Protein AF-A0A960UN20-F1 (afdb_monomer_lite)

Radius of gyration: 14.51 Å; chains: 1; bounding box: 28×33×44 Å

Sequence (78 aa):
MATAGKKRELNGRQKAAIFLVTLGPDVASEIFKHLREDEIEALTFEMARLDKVTPEDKEAVLLEFNEMMMAQEFITSG

Secondary structure (DSSP, 8-state):
-----------HHHHHHHHHHHH-HHHHHHHHTTS-HHHHHHHHHHHHH-----HHHHHHHHHHHHHHHHHHHHHH--

pLDDT: mean 86.01, std 14.7, range [40.34, 97.75]

Foldseek 3Di:
DDPPPDPPPADPLLLVLLQLVVVDDVVNVVVVVVDDPVSVVSSVVSNVVCPDQDPVNSVVSVVVVVVVVVVVCVVVVD

Structure (mmCIF, N/CA/C/O backbone):
data_AF-A0A960UN20-F1
#
_entry.id   AF-A0A960UN20-F1
#
loop_
_atom_site.group_PDB
_atom_site.id
_atom_site.type_symbol
_atom_site.label_atom_id
_atom_site.label_alt_id
_atom_site.label_comp_id
_atom_site.label_asym_id
_atom_site.label_entity_id
_atom_site.label_seq_id
_atom_site.pdbx_PDB_ins_code
_atom_site.Cartn_x
_atom_site.Cartn_y
_atom_site.Cartn_z
_atom_site.occupancy
_atom_site.B_iso_or_equiv
_atom_site.auth_seq_id
_atom_site.auth_comp_id
_atom_site.auth_asym_id
_atom_site.auth_atom_id
_atom_site.pdbx_PDB_model_num
ATOM 1 N N . MET A 1 1 ? 14.527 3.829 -30.812 1.00 40.34 1 MET A N 1
ATOM 2 C CA . MET A 1 1 ? 13.271 4.414 -30.294 1.00 40.34 1 MET A CA 1
ATOM 3 C C . MET A 1 1 ? 12.872 3.625 -29.059 1.00 40.34 1 MET A C 1
ATOM 5 O O . MET A 1 1 ? 12.342 2.534 -29.198 1.00 40.34 1 MET A O 1
ATOM 9 N N . ALA A 1 2 ? 13.228 4.111 -27.869 1.00 40.59 2 ALA A N 1
ATOM 10 C CA . ALA A 1 2 ? 12.780 3.515 -26.614 1.00 40.59 2 ALA A CA 1
ATOM 11 C C . ALA A 1 2 ? 11.377 4.056 -26.322 1.00 40.59 2 ALA A C 1
ATOM 13 O O . ALA A 1 2 ? 11.185 5.269 -26.241 1.00 40.59 2 ALA A O 1
ATOM 14 N N . THR A 1 3 ? 10.386 3.175 -26.247 1.00 40.94 3 THR A N 1
ATOM 15 C CA . THR A 1 3 ? 9.033 3.529 -25.823 1.00 40.94 3 THR A CA 1
ATOM 16 C C . THR A 1 3 ? 9.102 3.976 -24.368 1.00 40.94 3 THR A C 1
ATOM 18 O O . THR A 1 3 ? 9.281 3.145 -23.481 1.00 40.94 3 THR A O 1
ATOM 21 N N . ALA A 1 4 ? 9.002 5.284 -24.125 1.00 48.53 4 ALA A N 1
ATOM 22 C CA . ALA A 1 4 ? 8.777 5.824 -22.794 1.00 48.53 4 ALA A CA 1
ATOM 23 C C . ALA A 1 4 ? 7.511 5.161 -22.233 1.00 48.53 4 ALA A C 1
ATOM 25 O O . ALA A 1 4 ? 6.416 5.352 -22.768 1.00 48.53 4 ALA A O 1
ATOM 26 N N . GLY A 1 5 ? 7.682 4.301 -21.226 1.00 47.12 5 GLY A N 1
ATOM 27 C CA . GLY A 1 5 ? 6.583 3.623 -20.556 1.00 47.12 5 GLY A CA 1
ATOM 28 C C . GLY A 1 5 ? 5.593 4.665 -20.055 1.00 47.12 5 GLY A C 1
ATOM 29 O O . GLY A 1 5 ? 5.961 5.597 -19.343 1.00 47.12 5 GLY A O 1
ATOM 30 N N . LYS A 1 6 ? 4.339 4.550 -20.488 1.00 47.78 6 LYS A N 1
AT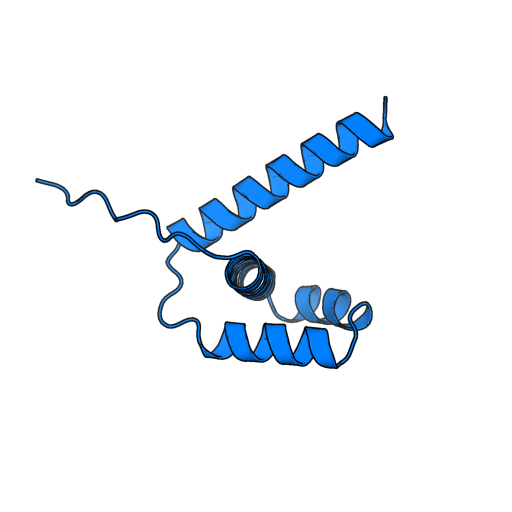OM 31 C CA . LYS A 1 6 ? 3.240 5.398 -20.033 1.00 47.78 6 LYS A CA 1
ATOM 32 C C . LYS A 1 6 ? 3.190 5.281 -18.505 1.00 47.78 6 LYS A C 1
ATOM 34 O O . LYS A 1 6 ? 2.912 4.186 -18.021 1.00 47.78 6 LYS A O 1
ATOM 39 N N . LYS A 1 7 ? 3.491 6.360 -17.761 1.00 56.16 7 LYS A N 1
ATOM 40 C CA . LYS A 1 7 ? 3.290 6.401 -16.301 1.00 56.16 7 LYS A CA 1
ATOM 41 C C . LYS A 1 7 ? 1.858 5.938 -16.049 1.00 56.16 7 LYS A C 1
ATOM 43 O O . LYS A 1 7 ? 0.919 6.588 -16.509 1.00 56.16 7 LYS A O 1
ATOM 48 N N . ARG A 1 8 ? 1.687 4.777 -15.418 1.00 65.75 8 ARG A N 1
ATOM 49 C CA . ARG A 1 8 ? 0.364 4.327 -14.996 1.00 65.75 8 ARG A CA 1
ATOM 50 C C . ARG A 1 8 ? -0.129 5.334 -13.969 1.00 65.75 8 ARG A C 1
ATOM 52 O O . ARG A 1 8 ? 0.516 5.538 -12.946 1.00 65.75 8 ARG A O 1
ATOM 59 N N . GLU A 1 9 ? -1.249 5.985 -14.255 1.00 76.62 9 GLU A N 1
ATOM 60 C CA . GLU A 1 9 ? -1.936 6.781 -13.245 1.00 76.62 9 GLU A CA 1
ATOM 61 C C . GLU A 1 9 ? -2.592 5.818 -12.258 1.00 76.62 9 GLU A C 1
ATOM 63 O O . GLU A 1 9 ? -3.667 5.273 -12.508 1.00 76.62 9 GLU A O 1
ATOM 68 N N . LEU A 1 10 ? -1.879 5.544 -11.167 1.00 86.44 10 LEU A N 1
ATOM 69 C CA . LEU A 1 10 ? -2.371 4.730 -10.066 1.00 86.44 10 LEU A CA 1
ATOM 70 C C . LEU A 1 10 ? -3.297 5.583 -9.201 1.00 86.44 10 LEU A C 1
ATOM 72 O O . LEU A 1 10 ? -2.926 6.677 -8.771 1.00 86.44 10 LEU A O 1
ATOM 76 N N . ASN A 1 11 ? -4.492 5.078 -8.909 1.00 89.56 11 ASN A N 1
ATOM 77 C CA . ASN A 1 11 ? -5.356 5.707 -7.914 1.00 89.56 11 ASN A CA 1
ATOM 78 C C . ASN A 1 11 ? -4.855 5.406 -6.487 1.00 89.56 11 ASN A C 1
ATOM 80 O O . ASN A 1 11 ? -4.070 4.482 -6.276 1.00 89.56 11 ASN A O 1
ATOM 84 N N . GLY A 1 12 ? -5.324 6.156 -5.486 1.00 90.75 12 GLY A N 1
ATOM 85 C CA . GLY A 1 12 ? -4.846 6.009 -4.102 1.00 90.75 12 GLY A CA 1
ATOM 86 C C . GLY A 1 12 ? -4.989 4.592 -3.530 1.00 90.75 12 GLY A C 1
ATOM 87 O O . GLY A 1 12 ? -4.103 4.127 -2.818 1.00 90.75 12 GLY A O 1
ATOM 88 N N . ARG A 1 13 ? -6.051 3.860 -3.896 1.00 91.44 13 ARG A N 1
ATOM 89 C CA . ARG A 1 13 ? -6.269 2.481 -3.431 1.00 91.44 13 ARG A CA 1
ATOM 90 C C . ARG A 1 13 ? -5.283 1.503 -4.073 1.00 91.44 13 ARG A C 1
ATOM 92 O O . ARG A 1 13 ? -4.750 0.639 -3.387 1.00 91.44 13 ARG A O 1
ATOM 99 N N . GLN A 1 14 ? -4.984 1.683 -5.358 1.00 92.19 14 GLN A N 1
ATOM 100 C CA . GLN A 1 14 ? -3.953 0.919 -6.063 1.00 92.19 14 GLN A CA 1
ATOM 101 C C . GLN A 1 14 ? -2.561 1.198 -5.495 1.00 92.19 14 GLN A C 1
ATOM 103 O O . GLN A 1 14 ? -1.790 0.263 -5.294 1.00 92.19 14 GLN A O 1
ATOM 108 N N . LYS A 1 15 ? -2.248 2.463 -5.183 1.00 94.06 15 LYS A N 1
ATOM 109 C CA . LYS A 1 15 ? -0.987 2.829 -4.523 1.00 94.06 15 LYS A CA 1
ATOM 110 C C . LYS A 1 15 ? -0.868 2.174 -3.150 1.00 94.06 15 LYS A C 1
ATOM 112 O O . LYS A 1 15 ? 0.156 1.565 -2.868 1.00 94.06 15 LYS A O 1
ATOM 117 N N . ALA A 1 16 ? -1.924 2.220 -2.335 1.00 94.31 16 ALA A N 1
ATOM 118 C CA . ALA A 1 16 ? -1.951 1.559 -1.030 1.00 94.31 16 ALA A CA 1
ATOM 119 C C . ALA A 1 16 ? -1.765 0.036 -1.150 1.00 94.31 16 ALA A C 1
ATOM 121 O O . ALA A 1 16 ? -0.959 -0.544 -0.428 1.00 94.31 16 ALA A O 1
ATOM 122 N N . ALA A 1 17 ? -2.437 -0.607 -2.107 1.00 94.56 17 ALA A N 1
ATOM 123 C CA . ALA A 1 17 ? -2.267 -2.032 -2.378 1.00 94.56 17 ALA A CA 1
ATOM 124 C C . ALA A 1 17 ? -0.824 -2.375 -2.798 1.00 94.56 17 ALA A C 1
ATOM 126 O O . ALA A 1 17 ? -0.223 -3.295 -2.246 1.00 94.56 17 ALA A O 1
ATOM 127 N N . ILE A 1 18 ? -0.232 -1.612 -3.726 1.00 94.44 18 ILE A N 1
ATOM 128 C CA . ILE A 1 18 ? 1.163 -1.799 -4.164 1.00 94.44 18 ILE A CA 1
ATOM 129 C C . ILE A 1 18 ? 2.139 -1.573 -3.006 1.00 94.44 18 ILE A C 1
ATOM 131 O O . ILE A 1 18 ? 3.093 -2.338 -2.856 1.00 94.44 18 ILE A O 1
ATOM 135 N N . PHE A 1 19 ? 1.897 -0.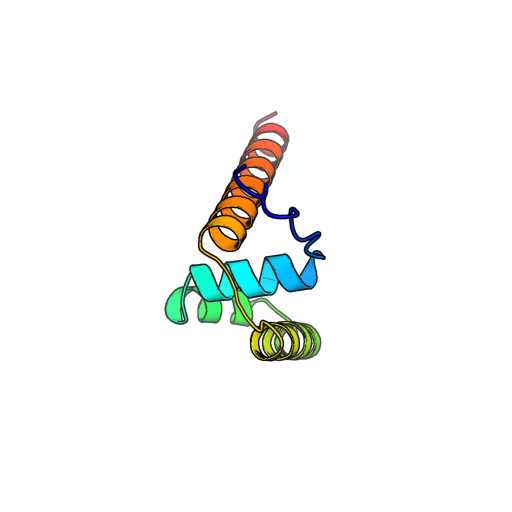562 -2.173 1.00 95.12 19 PHE A N 1
ATOM 136 C CA . PHE A 1 19 ? 2.701 -0.269 -0.991 1.00 95.12 19 PHE A CA 1
ATOM 137 C C . PHE A 1 19 ? 2.702 -1.453 -0.020 1.00 95.12 19 PHE A C 1
ATOM 139 O O . PHE A 1 19 ? 3.764 -1.963 0.324 1.00 95.12 19 PHE A O 1
ATOM 146 N N . LEU A 1 20 ? 1.522 -1.972 0.330 1.00 93.94 20 LEU A N 1
ATOM 147 C CA . LEU A 1 20 ? 1.377 -3.124 1.225 1.00 93.94 20 LEU A CA 1
ATOM 148 C C . LEU A 1 20 ? 2.046 -4.387 0.668 1.00 93.94 20 LEU A C 1
ATOM 150 O O . LEU A 1 20 ? 2.757 -5.077 1.394 1.00 93.94 20 LEU A O 1
ATOM 154 N N . VAL A 1 21 ? 1.888 -4.663 -0.632 1.00 91.88 21 VAL A N 1
ATOM 155 C CA . VAL A 1 21 ? 2.594 -5.772 -1.302 1.00 91.88 21 VAL A CA 1
ATOM 156 C C . VAL A 1 21 ? 4.112 -5.584 -1.237 1.00 91.88 21 VAL A C 1
ATOM 158 O O . VAL A 1 21 ? 4.849 -6.558 -1.094 1.00 91.88 21 VAL A O 1
ATOM 161 N N . THR A 1 22 ? 4.590 -4.346 -1.351 1.00 92.62 22 THR A N 1
ATOM 162 C CA . THR A 1 22 ? 6.024 -4.024 -1.325 1.00 92.62 22 THR A CA 1
ATOM 163 C C . THR A 1 22 ? 6.625 -4.179 0.070 1.00 92.62 22 THR A C 1
ATOM 165 O O . THR A 1 22 ? 7.759 -4.635 0.183 1.00 92.62 22 THR A O 1
ATOM 168 N N . LEU A 1 23 ? 5.866 -3.861 1.121 1.00 92.12 23 LEU A N 1
ATOM 169 C CA . LEU A 1 23 ? 6.280 -4.050 2.514 1.00 92.12 23 LEU A CA 1
ATOM 170 C C . LEU A 1 23 ? 6.308 -5.522 2.949 1.00 92.12 23 LEU A C 1
ATOM 172 O O . LEU A 1 23 ? 7.026 -5.878 3.883 1.00 92.12 23 LEU A O 1
ATOM 176 N N . GLY A 1 24 ? 5.548 -6.378 2.267 1.00 91.44 24 GLY A N 1
ATOM 177 C CA . GLY A 1 24 ? 5.454 -7.796 2.583 1.00 91.44 24 GLY A CA 1
ATOM 178 C C . GLY A 1 24 ? 4.470 -8.107 3.718 1.00 91.44 24 GLY A C 1
ATOM 179 O O . GLY A 1 24 ? 3.932 -7.208 4.369 1.00 91.44 24 GLY A O 1
ATOM 180 N N . PRO A 1 25 ? 4.198 -9.404 3.942 1.00 91.44 25 PRO A N 1
ATOM 181 C CA . PRO A 1 25 ? 3.086 -9.861 4.772 1.00 91.44 25 PRO A CA 1
ATOM 182 C C . PRO A 1 25 ? 3.235 -9.484 6.247 1.00 91.44 25 PRO A C 1
ATOM 184 O O . PRO A 1 25 ? 2.243 -9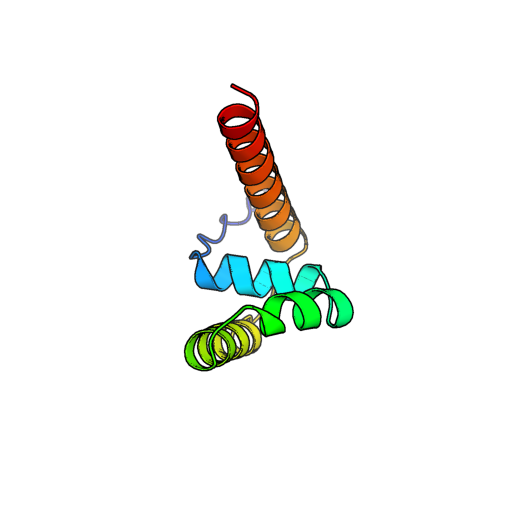.118 6.871 1.00 91.44 25 PRO A O 1
ATOM 187 N N . ASP A 1 26 ? 4.454 -9.523 6.788 1.00 94.25 26 ASP A N 1
ATOM 188 C CA . ASP A 1 26 ? 4.693 -9.260 8.209 1.00 94.25 26 ASP A CA 1
ATOM 189 C C . ASP A 1 26 ? 4.302 -7.822 8.565 1.00 94.25 26 ASP A C 1
ATOM 191 O O . ASP A 1 26 ? 3.460 -7.592 9.430 1.00 94.25 26 ASP A O 1
ATOM 195 N N . VAL A 1 27 ? 4.829 -6.848 7.820 1.00 94.69 27 VAL A N 1
ATOM 196 C CA . VAL A 1 27 ? 4.553 -5.423 8.049 1.00 94.69 27 VAL A CA 1
ATOM 197 C C . VAL A 1 27 ? 3.117 -5.065 7.661 1.00 94.69 27 VAL A C 1
ATOM 199 O O . VAL A 1 27 ? 2.448 -4.331 8.388 1.00 94.69 27 VAL A O 1
ATOM 202 N N . ALA A 1 28 ? 2.607 -5.602 6.547 1.00 93.94 28 ALA A N 1
ATOM 203 C CA . ALA A 1 28 ? 1.225 -5.368 6.133 1.00 93.94 28 ALA A CA 1
ATOM 204 C C . ALA A 1 28 ? 0.217 -5.867 7.182 1.00 93.94 28 ALA A C 1
ATOM 206 O O . ALA A 1 28 ? -0.798 -5.211 7.409 1.00 93.94 28 ALA A O 1
ATOM 207 N N . SER A 1 29 ? 0.509 -6.983 7.862 1.00 94.50 29 SER A N 1
ATOM 208 C CA . SER A 1 29 ? -0.362 -7.517 8.912 1.00 94.50 29 SER A CA 1
ATOM 209 C C . SER A 1 29 ? -0.485 -6.575 10.113 1.00 94.50 29 SER A C 1
ATOM 211 O O . SER A 1 29 ? -1.581 -6.422 10.648 1.00 94.50 29 SER A O 1
ATOM 213 N N . GLU A 1 30 ? 0.594 -5.886 10.498 1.00 96.88 30 GLU A N 1
ATOM 214 C CA . GLU A 1 30 ? 0.549 -4.875 11.559 1.00 96.88 30 GLU A CA 1
ATOM 215 C C . GLU A 1 30 ? -0.298 -3.669 11.142 1.00 96.88 30 GLU A C 1
ATOM 217 O O . GLU A 1 30 ? -1.100 -3.183 11.933 1.00 96.88 30 GLU A O 1
ATOM 222 N N . ILE A 1 31 ? -0.202 -3.238 9.880 1.00 94.94 31 ILE A N 1
ATOM 223 C CA . ILE A 1 31 ? -1.034 -2.152 9.343 1.00 94.94 31 ILE A CA 1
ATOM 224 C C . ILE A 1 31 ? -2.515 -2.553 9.347 1.00 94.94 31 ILE A C 1
ATOM 226 O O . ILE A 1 31 ? -3.360 -1.773 9.782 1.00 94.94 31 ILE A O 1
ATOM 230 N N . PHE A 1 32 ? -2.841 -3.775 8.919 1.00 94.81 32 PHE A N 1
ATOM 231 C CA . PHE A 1 32 ? -4.222 -4.266 8.879 1.00 94.81 32 PHE A CA 1
ATOM 232 C C . PHE A 1 32 ? -4.905 -4.284 10.247 1.00 94.81 32 PHE A C 1
ATOM 234 O O . PHE A 1 32 ? -6.107 -4.046 10.307 1.00 94.81 32 PHE A O 1
ATOM 241 N N . LYS A 1 33 ? -4.169 -4.471 11.351 1.00 96.38 33 LYS A N 1
ATOM 242 C CA . LYS A 1 33 ? -4.736 -4.396 12.714 1.00 96.38 33 LYS A CA 1
ATOM 243 C C . LYS A 1 33 ? -5.328 -3.025 13.055 1.00 96.38 33 LYS A C 1
ATOM 245 O O . LYS A 1 33 ? -6.104 -2.922 14.001 1.00 96.38 33 LYS A O 1
ATOM 250 N N . HIS A 1 34 ? -4.954 -1.982 12.317 1.00 96.31 34 HIS A N 1
ATOM 251 C CA . HIS A 1 34 ? -5.427 -0.613 12.515 1.00 96.31 34 HIS A CA 1
ATOM 252 C C . HIS A 1 34 ? -6.530 -0.196 11.536 1.00 96.31 34 HIS A C 1
ATOM 254 O O . HIS A 1 34 ? -6.997 0.940 11.600 1.00 96.31 34 HIS A O 1
ATOM 260 N N . LEU A 1 35 ? -6.947 -1.089 10.637 1.00 95.75 35 LEU A N 1
ATOM 261 C CA . LEU A 1 35 ? -7.972 -0.824 9.635 1.00 95.75 35 LEU A CA 1
ATOM 262 C C . LEU A 1 35 ? -9.298 -1.479 10.016 1.00 95.75 35 LEU A C 1
ATOM 264 O O . LEU A 1 35 ? -9.344 -2.475 10.740 1.00 95.75 35 LEU A O 1
ATOM 268 N N . ARG A 1 36 ? -10.393 -0.925 9.498 1.00 97.75 36 ARG A N 1
ATOM 269 C CA . ARG A 1 36 ? -11.707 -1.564 9.583 1.00 97.75 36 ARG A CA 1
ATOM 270 C C . ARG A 1 36 ? -11.825 -2.701 8.567 1.00 97.75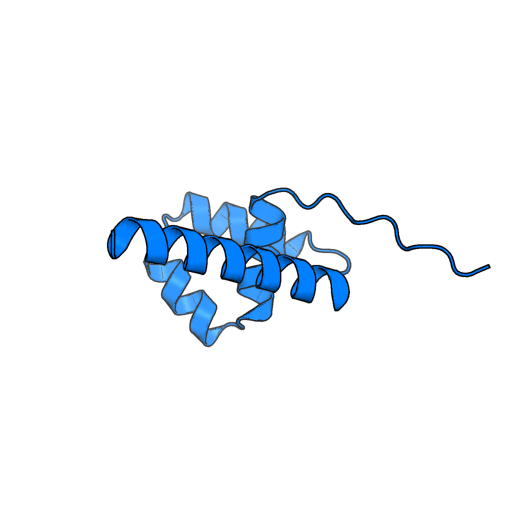 36 ARG A C 1
ATOM 272 O O . ARG A 1 36 ? -11.114 -2.739 7.564 1.00 97.75 36 ARG A O 1
ATOM 279 N N . GLU A 1 37 ? -12.771 -3.607 8.797 1.00 95.94 37 GLU A N 1
ATOM 280 C CA . GLU A 1 37 ? -13.005 -4.770 7.931 1.00 95.94 37 GLU A CA 1
ATOM 281 C C . GLU A 1 37 ? -13.318 -4.372 6.475 1.00 95.94 37 GLU A C 1
ATOM 283 O O . GLU A 1 37 ? -12.757 -4.958 5.552 1.00 95.94 37 GLU A O 1
ATOM 288 N N . ASP A 1 38 ? -14.102 -3.305 6.264 1.00 96.50 38 ASP A N 1
ATOM 289 C CA . ASP A 1 38 ? -14.420 -2.762 4.934 1.00 96.50 38 ASP A CA 1
ATOM 290 C C . ASP A 1 38 ? -13.180 -2.233 4.192 1.00 96.50 38 ASP A C 1
ATOM 292 O O . ASP A 1 38 ? -13.069 -2.337 2.968 1.00 96.50 38 ASP A O 1
ATOM 296 N N . GLU A 1 39 ? -12.217 -1.682 4.929 1.00 94.94 39 GLU A N 1
ATOM 297 C CA . GLU A 1 39 ? -10.962 -1.169 4.377 1.00 94.94 39 GLU A CA 1
ATOM 298 C C . GLU A 1 39 ? -10.012 -2.309 4.012 1.00 94.94 39 GLU A C 1
ATOM 300 O O . GLU A 1 39 ? -9.386 -2.275 2.949 1.00 94.94 39 GLU A O 1
ATOM 305 N N . ILE A 1 40 ? -9.940 -3.340 4.860 1.00 95.19 40 ILE A N 1
ATOM 306 C CA . ILE A 1 40 ? -9.161 -4.553 4.596 1.00 95.19 40 ILE A CA 1
ATOM 307 C C . ILE A 1 40 ? -9.708 -5.263 3.356 1.00 95.19 40 ILE A C 1
ATOM 309 O O . ILE A 1 40 ? -8.934 -5.619 2.464 1.00 95.19 40 ILE A O 1
ATOM 313 N N . GLU A 1 41 ? -11.027 -5.431 3.250 1.00 95.50 41 GLU A N 1
ATOM 314 C CA . GLU A 1 41 ? -11.668 -6.037 2.080 1.00 95.50 41 GLU A CA 1
ATOM 315 C C . GLU A 1 41 ? -11.369 -5.232 0.808 1.00 95.50 41 GLU A C 1
ATOM 317 O O . GLU A 1 41 ? -10.933 -5.784 -0.202 1.00 95.50 41 GLU A O 1
ATOM 322 N N . ALA A 1 42 ? -11.508 -3.905 0.860 1.00 94.25 42 ALA A N 1
ATOM 323 C 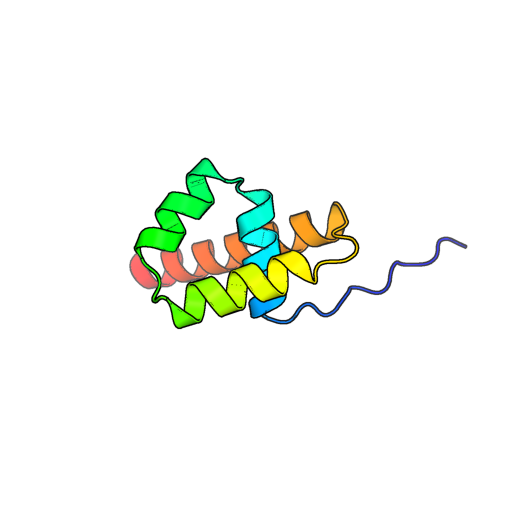CA . ALA A 1 42 ? -11.224 -3.046 -0.284 1.00 94.25 42 ALA A CA 1
ATOM 324 C C . ALA A 1 42 ? -9.757 -3.124 -0.747 1.00 94.25 42 ALA A C 1
ATOM 326 O O . ALA A 1 42 ? -9.490 -3.107 -1.954 1.00 94.25 42 ALA A O 1
ATOM 327 N N . LEU A 1 43 ? -8.805 -3.190 0.188 1.00 94.31 43 LEU A N 1
ATOM 328 C CA . LEU A 1 43 ? -7.376 -3.287 -0.118 1.00 94.31 43 LEU A CA 1
ATOM 329 C C . LEU A 1 43 ? -7.005 -4.668 -0.651 1.00 94.31 43 LEU A C 1
ATOM 331 O O . LEU A 1 43 ? -6.325 -4.7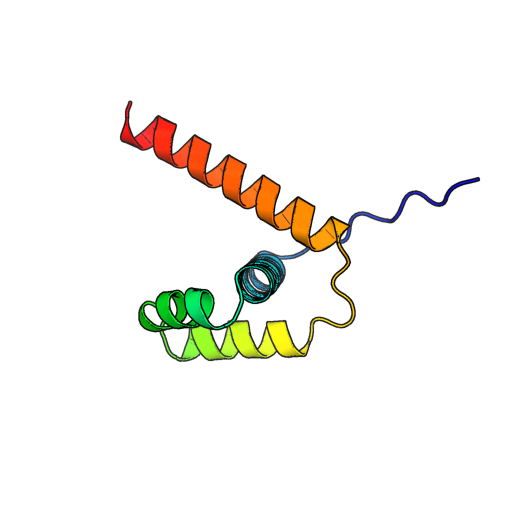57 -1.669 1.00 94.31 43 LEU A O 1
ATOM 335 N N . THR A 1 44 ? -7.484 -5.737 -0.017 1.00 92.56 44 THR A N 1
ATOM 336 C CA . THR A 1 44 ? -7.244 -7.115 -0.475 1.00 92.56 44 THR A CA 1
ATOM 337 C C . THR A 1 44 ? -7.863 -7.370 -1.849 1.00 92.56 44 THR A C 1
ATOM 339 O O . THR A 1 44 ? -7.221 -7.985 -2.704 1.00 92.56 44 THR A O 1
ATOM 342 N N . PHE A 1 45 ? -9.051 -6.819 -2.113 1.00 93.69 45 PHE A N 1
ATOM 343 C CA . PHE A 1 45 ? -9.678 -6.851 -3.433 1.00 93.69 45 PHE A CA 1
ATOM 344 C C . PHE A 1 45 ? -8.830 -6.143 -4.494 1.00 93.69 45 PHE A C 1
ATOM 346 O O . PHE A 1 45 ? -8.624 -6.687 -5.579 1.00 93.69 45 PHE A O 1
ATOM 353 N N . GLU A 1 46 ? -8.295 -4.954 -4.201 1.00 92.19 46 GLU A N 1
ATOM 354 C CA . GLU A 1 46 ? -7.394 -4.280 -5.142 1.00 92.19 46 GLU A CA 1
ATOM 355 C C . GLU A 1 46 ? -6.081 -5.037 -5.328 1.00 92.19 46 GLU A C 1
ATOM 357 O O . GLU A 1 46 ? -5.651 -5.192 -6.467 1.00 92.19 46 GLU A O 1
ATOM 362 N N . MET A 1 47 ? -5.479 -5.579 -4.263 1.00 90.94 47 MET A N 1
ATOM 363 C CA . MET A 1 47 ? -4.263 -6.397 -4.356 1.00 90.94 47 MET A CA 1
ATOM 364 C C . MET A 1 47 ? -4.453 -7.589 -5.301 1.00 90.94 47 MET A C 1
ATOM 366 O O . MET A 1 47 ? -3.573 -7.865 -6.113 1.00 90.94 47 MET A O 1
ATOM 370 N N . ALA A 1 48 ? -5.610 -8.256 -5.250 1.00 91.50 48 ALA A N 1
ATOM 371 C CA . ALA A 1 48 ? -5.942 -9.363 -6.147 1.00 91.50 48 ALA A CA 1
ATOM 372 C C . ALA A 1 48 ? -6.125 -8.934 -7.617 1.00 91.50 48 ALA A C 1
ATOM 374 O O . ALA A 1 48 ? -5.944 -9.747 -8.521 1.00 91.50 48 ALA A O 1
ATOM 375 N N . ARG A 1 49 ? -6.477 -7.666 -7.866 1.00 90.19 49 ARG A N 1
ATOM 376 C CA . ARG A 1 49 ? -6.658 -7.084 -9.209 1.00 90.19 49 ARG A CA 1
ATOM 377 C C . ARG A 1 49 ? -5.388 -6.461 -9.784 1.00 90.19 49 ARG A C 1
ATOM 379 O O . ARG A 1 49 ? -5.403 -6.003 -10.927 1.00 90.19 49 ARG A O 1
ATOM 386 N N . LEU A 1 50 ? -4.300 -6.406 -9.018 1.00 85.56 50 LEU A N 1
ATOM 387 C CA . LEU A 1 50 ? -3.016 -5.925 -9.514 1.00 85.56 50 LEU A CA 1
ATOM 388 C C . LEU A 1 50 ? -2.444 -6.938 -10.519 1.00 85.56 50 LEU A C 1
ATOM 390 O O . LEU A 1 50 ? -1.759 -7.878 -10.137 1.00 85.56 50 LEU A O 1
ATOM 394 N N . ASP A 1 51 ? -2.697 -6.730 -11.814 1.00 75.81 51 ASP A N 1
ATOM 395 C CA . ASP A 1 51 ? -2.229 -7.642 -12.870 1.00 75.81 51 ASP A CA 1
ATOM 396 C C . ASP A 1 51 ? -0.699 -7.770 -12.906 1.00 75.81 51 ASP A C 1
ATOM 398 O O . ASP A 1 51 ? -0.123 -8.854 -12.827 1.00 75.81 51 ASP A O 1
ATOM 402 N N . LYS A 1 52 ? -0.014 -6.639 -13.096 1.00 82.38 52 LYS A N 1
ATOM 403 C CA . LYS A 1 52 ? 1.439 -6.596 -13.265 1.00 82.38 52 LYS A CA 1
ATOM 404 C C . LYS A 1 52 ? 1.967 -5.329 -12.624 1.00 82.38 52 LYS A C 1
ATOM 406 O O . LYS A 1 52 ? 1.861 -4.260 -13.223 1.00 82.38 52 LYS A O 1
ATOM 411 N N . VAL A 1 53 ? 2.497 -5.477 -11.415 1.00 85.88 53 VAL A N 1
ATOM 412 C CA . VAL A 1 53 ? 3.214 -4.424 -10.692 1.00 85.88 53 VAL A CA 1
ATOM 413 C C . VAL A 1 53 ? 4.660 -4.446 -11.167 1.00 85.88 53 VAL A C 1
ATOM 415 O O . VAL A 1 53 ? 5.362 -5.439 -10.953 1.00 85.88 53 VAL A O 1
ATOM 418 N N . THR A 1 54 ? 5.100 -3.394 -11.851 1.00 89.75 54 THR A N 1
ATOM 419 C CA . THR A 1 54 ? 6.494 -3.308 -12.302 1.00 89.75 54 THR A CA 1
ATOM 420 C C . THR A 1 54 ? 7.398 -2.779 -11.181 1.00 89.75 54 THR A C 1
ATOM 422 O O . THR A 1 54 ? 6.901 -2.210 -10.205 1.00 89.75 54 THR A O 1
ATOM 425 N N . PRO A 1 55 ? 8.728 -2.969 -11.262 1.00 90.88 55 PRO A N 1
ATOM 426 C CA . PRO A 1 55 ? 9.658 -2.332 -10.330 1.00 90.88 55 PRO A CA 1
ATOM 427 C C . PRO A 1 55 ? 9.485 -0.807 -10.270 1.00 90.88 55 PRO A C 1
ATOM 429 O O . PRO A 1 55 ? 9.504 -0.241 -9.182 1.00 90.88 55 PRO A O 1
ATOM 432 N N . GLU A 1 56 ? 9.224 -0.169 -11.413 1.00 90.19 56 GLU A N 1
ATOM 433 C CA . GLU A 1 56 ? 9.001 1.277 -11.512 1.00 90.19 56 GLU A CA 1
ATOM 434 C C . GLU A 1 56 ? 7.721 1.713 -10.784 1.00 90.19 56 GLU A C 1
ATOM 436 O O . GLU A 1 56 ? 7.712 2.763 -10.145 1.00 90.19 56 GLU A O 1
ATOM 441 N N . ASP A 1 57 ? 6.654 0.903 -10.830 1.00 89.94 57 ASP A N 1
ATOM 442 C CA . ASP A 1 57 ? 5.420 1.174 -10.080 1.00 89.94 57 ASP A CA 1
ATOM 443 C C . ASP A 1 57 ? 5.685 1.156 -8.563 1.00 89.94 57 ASP A C 1
ATOM 445 O O . ASP A 1 57 ? 5.200 2.020 -7.833 1.00 89.94 57 ASP A O 1
ATOM 449 N N . LYS A 1 58 ? 6.480 0.190 -8.080 1.00 91.62 58 LYS A N 1
ATOM 450 C CA . LYS A 1 58 ? 6.850 0.099 -6.657 1.00 91.62 58 LYS A CA 1
ATOM 451 C C . LYS A 1 58 ? 7.699 1.287 -6.226 1.00 91.62 58 LYS A C 1
ATOM 453 O O . LYS A 1 58 ? 7.423 1.890 -5.194 1.00 91.62 58 LYS A O 1
ATOM 458 N N . GLU A 1 59 ? 8.716 1.621 -7.016 1.00 92.44 59 GLU A N 1
ATOM 459 C CA . GLU A 1 59 ? 9.612 2.742 -6.737 1.00 92.44 59 GLU A CA 1
ATOM 460 C C . GLU A 1 59 ? 8.844 4.067 -6.694 1.00 92.44 59 GLU A C 1
ATOM 462 O O . GLU A 1 59 ? 8.992 4.826 -5.739 1.00 92.44 59 GLU A O 1
ATOM 467 N N . ALA A 1 60 ? 7.950 4.308 -7.657 1.00 91.31 60 ALA A N 1
ATOM 468 C CA . ALA A 1 60 ? 7.117 5.507 -7.680 1.00 91.31 60 ALA A CA 1
ATOM 469 C C . ALA A 1 60 ? 6.241 5.638 -6.422 1.00 91.31 60 ALA A C 1
ATOM 471 O O . ALA A 1 60 ? 6.159 6.717 -5.838 1.00 91.31 60 ALA A O 1
ATOM 472 N N . VAL A 1 61 ? 5.619 4.539 -5.982 1.00 93.81 61 VAL A N 1
ATOM 473 C CA . VAL A 1 61 ? 4.782 4.512 -4.772 1.00 93.81 61 VAL A CA 1
ATOM 474 C C . VAL A 1 61 ? 5.610 4.766 -3.507 1.00 93.81 61 VAL A C 1
ATOM 476 O O . VAL A 1 61 ? 5.170 5.504 -2.628 1.00 93.81 61 VAL A O 1
ATOM 479 N N . LEU A 1 62 ? 6.811 4.188 -3.407 1.00 93.62 62 LEU A N 1
ATOM 480 C CA . LEU A 1 62 ? 7.702 4.403 -2.262 1.00 93.62 62 LEU A CA 1
ATOM 481 C C . LEU A 1 62 ? 8.229 5.842 -2.191 1.00 93.62 62 LEU A C 1
ATOM 483 O O . LEU A 1 62 ? 8.294 6.405 -1.098 1.00 93.62 62 LEU A O 1
ATOM 487 N N . LEU A 1 63 ? 8.582 6.437 -3.333 1.00 93.69 63 LEU A N 1
ATOM 488 C CA . LEU A 1 63 ? 9.024 7.831 -3.407 1.00 93.69 63 LEU A CA 1
ATOM 489 C C . LEU A 1 63 ? 7.917 8.787 -2.957 1.00 93.69 63 LEU A C 1
ATOM 491 O O . LEU A 1 63 ? 8.152 9.618 -2.086 1.00 93.69 63 LEU A O 1
ATOM 495 N N . GLU A 1 64 ? 6.697 8.616 -3.470 1.00 92.50 64 GLU A N 1
ATOM 496 C CA . GLU A 1 64 ? 5.543 9.426 -3.059 1.00 92.50 64 GLU A CA 1
ATOM 497 C C . GLU A 1 64 ? 5.253 9.283 -1.558 1.00 92.50 64 GLU A C 1
ATOM 499 O O . GLU A 1 64 ? 4.986 10.269 -0.873 1.00 92.50 64 GLU A O 1
ATOM 504 N N . PHE A 1 65 ? 5.356 8.067 -1.012 1.00 92.06 65 PHE A N 1
ATOM 505 C CA . PHE A 1 65 ? 5.216 7.849 0.426 1.00 92.06 65 PHE A CA 1
ATOM 506 C C . PHE A 1 65 ? 6.289 8.592 1.232 1.00 92.06 65 PHE A C 1
ATOM 508 O O . PHE A 1 65 ? 5.974 9.226 2.238 1.00 92.06 65 PHE A O 1
ATOM 515 N N . ASN A 1 66 ? 7.548 8.560 0.788 1.00 92.44 66 ASN A N 1
ATOM 516 C CA . ASN A 1 66 ? 8.632 9.283 1.447 1.00 92.44 66 ASN A CA 1
ATOM 517 C C . ASN A 1 66 ? 8.416 10.805 1.418 1.00 92.44 66 ASN A C 1
ATOM 519 O O . ASN A 1 66 ? 8.585 11.459 2.444 1.00 92.44 66 ASN A O 1
ATOM 523 N N . GLU A 1 67 ? 7.973 11.356 0.286 1.00 92.56 67 GLU A N 1
ATOM 524 C CA . GLU A 1 67 ? 7.623 12.776 0.161 1.00 92.56 67 GLU A CA 1
ATOM 525 C C . GLU A 1 67 ? 6.501 13.179 1.128 1.00 92.56 67 GLU A C 1
ATOM 527 O O . GLU A 1 67 ? 6.610 14.203 1.806 1.00 92.56 67 GLU A O 1
ATOM 532 N N . MET A 1 68 ? 5.457 12.353 1.257 1.00 90.56 68 MET A N 1
ATOM 533 C CA . MET A 1 68 ? 4.380 12.583 2.228 1.00 90.56 68 MET A CA 1
ATOM 534 C C . MET A 1 68 ? 4.889 12.565 3.674 1.00 90.56 68 MET A C 1
ATOM 536 O O . MET A 1 68 ? 4.513 13.432 4.462 1.00 90.56 68 MET A O 1
ATOM 540 N N . MET A 1 69 ? 5.768 11.619 4.017 1.00 90.44 69 MET A N 1
ATOM 541 C CA . MET A 1 69 ? 6.364 11.529 5.355 1.00 90.44 69 MET A CA 1
ATOM 542 C C . MET A 1 69 ? 7.214 12.760 5.684 1.00 90.44 69 MET A C 1
ATOM 544 O O . MET A 1 69 ? 7.064 13.326 6.765 1.00 90.44 69 MET A O 1
ATOM 548 N N . MET A 1 70 ? 8.050 13.221 4.747 1.00 90.75 70 MET A N 1
ATOM 549 C CA . MET A 1 70 ? 8.849 14.442 4.923 1.00 90.75 70 MET A CA 1
ATOM 550 C C . MET A 1 70 ? 7.963 15.680 5.112 1.00 90.75 70 MET A C 1
ATOM 552 O O . MET A 1 70 ? 8.234 16.520 5.971 1.00 90.75 70 MET A O 1
ATOM 556 N N . ALA A 1 71 ? 6.879 15.792 4.337 1.00 90.62 71 ALA A N 1
ATOM 557 C CA . ALA A 1 71 ? 5.923 16.887 4.484 1.00 90.62 71 ALA A CA 1
ATOM 558 C C . ALA A 1 71 ? 5.225 16.859 5.856 1.00 90.62 71 ALA A C 1
ATOM 560 O O . ALA A 1 71 ? 5.053 17.903 6.486 1.00 90.62 71 ALA A O 1
ATOM 561 N N . GLN A 1 72 ? 4.854 15.672 6.342 1.00 85.19 72 GLN A N 1
ATOM 562 C CA . GLN A 1 72 ? 4.242 15.499 7.658 1.00 85.19 72 GLN A CA 1
ATOM 563 C C . GLN A 1 72 ? 5.213 15.829 8.801 1.00 85.19 72 GLN A C 1
ATOM 565 O O . GLN A 1 72 ? 4.810 16.456 9.783 1.00 85.19 72 GLN A O 1
ATOM 570 N N . GLU A 1 73 ? 6.485 15.446 8.671 1.00 82.88 73 GLU A N 1
ATOM 571 C CA . GLU A 1 73 ? 7.538 15.785 9.630 1.00 82.88 73 GLU A CA 1
ATOM 572 C C . GLU A 1 73 ? 7.708 17.303 9.736 1.00 82.88 73 GLU A C 1
ATOM 574 O O . GLU A 1 73 ? 7.620 17.839 10.838 1.00 82.88 73 GLU A O 1
ATOM 579 N N . PHE A 1 74 ? 7.805 18.009 8.602 1.00 80.56 74 PHE A N 1
ATOM 580 C CA . PHE A 1 74 ? 7.911 19.471 8.571 1.00 80.56 74 PHE A CA 1
ATOM 581 C C . PHE A 1 74 ? 6.761 20.167 9.315 1.00 80.56 74 PHE A C 1
ATOM 583 O O . PHE A 1 74 ? 6.999 21.108 10.066 1.00 80.56 74 PHE A O 1
ATOM 590 N N . ILE A 1 75 ? 5.525 19.683 9.148 1.00 76.44 75 ILE A N 1
ATOM 591 C CA . ILE A 1 75 ? 4.341 20.227 9.836 1.00 76.44 75 ILE A CA 1
ATOM 592 C C . ILE A 1 75 ? 4.377 19.937 11.341 1.00 76.44 75 ILE A C 1
ATOM 594 O O . ILE A 1 75 ? 3.917 20.749 12.134 1.00 76.44 75 ILE A O 1
ATOM 598 N N . THR A 1 76 ? 4.894 18.776 11.742 1.00 75.31 76 THR A N 1
ATOM 599 C CA . THR A 1 76 ? 4.882 18.334 13.146 1.00 75.31 76 THR A CA 1
ATOM 600 C C . THR A 1 76 ? 6.033 18.942 13.955 1.00 75.31 76 THR A C 1
ATOM 602 O O . THR A 1 76 ? 5.907 19.118 15.164 1.00 75.31 76 THR A O 1
ATOM 605 N N . SER A 1 77 ? 7.154 19.263 13.302 1.00 70.00 77 SER A N 1
ATOM 606 C CA . SER A 1 77 ? 8.325 19.905 13.916 1.00 70.00 77 SER A CA 1
ATOM 607 C C . SER A 1 77 ? 8.336 21.441 13.826 1.00 70.00 77 SER A C 1
ATOM 609 O O . SER A 1 77 ? 9.286 22.058 14.313 1.00 70.00 77 SER A O 1
ATOM 611 N N . GLY A 1 78 ? 7.337 22.038 13.166 1.00 51.69 78 GLY A N 1
ATOM 612 C CA . GLY A 1 78 ? 7.209 23.479 12.911 1.00 51.69 78 GLY A CA 1
ATOM 613 C C . GLY A 1 78 ? 6.310 24.219 13.892 1.00 51.69 78 GLY A C 1
ATOM 614 O O . GLY A 1 78 ? 5.366 23.599 14.427 1.00 51.69 78 GLY A O 1
#